Protein AF-A0A392Q6I0-F1 (afdb_monomer)

Foldseek 3Di:
DPPAFWPDKDFPAWPDCDDPPDQAFTKTWMWTWTDDPDPPDDTDIWIWIWHWHQDPQRKIWIKTAGPQPPDPDPDDPPDCPPFHIWTWIWHDDPPRDIDIDTGGD

Structure (mmCIF, N/CA/C/O backbone):
data_AF-A0A392Q6I0-F1
#
_entry.id   AF-A0A392Q6I0-F1
#
loop_
_atom_site.group_PDB
_atom_site.id
_atom_site.type_symbol
_atom_site.label_atom_id
_atom_site.label_alt_id
_atom_site.label_comp_id
_atom_site.label_asym_id
_atom_site.label_entity_id
_atom_site.label_seq_id
_atom_site.pdbx_PDB_ins_code
_atom_site.Cartn_x
_atom_site.Cartn_y
_atom_site.Cartn_z
_atom_site.occupancy
_atom_site.B_iso_or_equiv
_atom_site.auth_seq_id
_atom_site.auth_comp_id
_atom_site.auth_asym_id
_atom_site.auth_atom_id
_atom_site.pdbx_PDB_model_num
ATOM 1 N N . MET A 1 1 ? -1.600 15.979 2.299 1.00 39.03 1 MET A N 1
ATOM 2 C CA . MET A 1 1 ? -1.188 15.522 0.954 1.00 39.03 1 MET A CA 1
ATOM 3 C C . MET A 1 1 ? 0.211 14.932 1.085 1.00 39.03 1 MET A C 1
ATOM 5 O O . MET A 1 1 ? 1.119 15.682 1.413 1.00 39.03 1 MET A O 1
ATOM 9 N N . PHE A 1 2 ? 0.388 13.618 0.904 1.00 44.38 2 PHE A N 1
ATOM 10 C CA . PHE A 1 2 ? 1.708 12.954 0.833 1.00 44.38 2 PHE A CA 1
ATOM 11 C C . PHE A 1 2 ? 2.376 13.277 -0.523 1.00 44.38 2 PHE A C 1
ATOM 13 O O . PHE A 1 2 ? 2.620 12.408 -1.354 1.00 44.38 2 PHE A O 1
ATOM 20 N N . CYS A 1 3 ? 2.511 14.575 -0.804 1.00 43.25 3 CYS A N 1
ATOM 21 C CA . CYS A 1 3 ? 2.747 15.140 -2.128 1.00 43.25 3 CYS A CA 1
ATOM 22 C C . CYS A 1 3 ? 4.113 14.732 -2.696 1.00 43.25 3 CYS A C 1
ATOM 24 O O . CYS A 1 3 ? 5.137 14.935 -2.049 1.00 43.25 3 CYS A O 1
ATOM 26 N N . GLY A 1 4 ? 4.110 14.223 -3.930 1.00 59.84 4 GLY A N 1
ATOM 27 C CA . GLY A 1 4 ? 5.262 14.258 -4.834 1.00 59.84 4 GLY A CA 1
ATOM 28 C C . GLY A 1 4 ? 6.091 12.983 -4.958 1.00 59.84 4 GLY A C 1
ATOM 29 O O . GLY A 1 4 ? 6.886 12.900 -5.883 1.00 59.84 4 GLY A O 1
ATOM 30 N N . ILE A 1 5 ? 5.916 11.980 -4.092 1.00 70.31 5 ILE A N 1
ATOM 31 C CA . ILE A 1 5 ? 6.751 10.768 -4.170 1.00 70.31 5 ILE A CA 1
ATOM 32 C C . ILE A 1 5 ? 6.273 9.854 -5.302 1.00 70.31 5 ILE A C 1
ATOM 34 O O . ILE A 1 5 ? 7.101 9.299 -6.001 1.00 70.31 5 ILE A O 1
ATOM 38 N N . VAL A 1 6 ? 4.967 9.704 -5.532 1.00 77.25 6 VAL A N 1
ATOM 39 C CA . VAL A 1 6 ? 4.431 8.821 -6.586 1.00 77.25 6 VAL A CA 1
ATOM 40 C C . VAL A 1 6 ? 4.011 9.647 -7.800 1.00 77.25 6 VAL A C 1
ATOM 42 O O . VAL A 1 6 ? 3.098 10.462 -7.695 1.00 77.25 6 VAL A O 1
ATOM 45 N N . SER A 1 7 ? 4.647 9.423 -8.954 1.00 81.31 7 SER A N 1
ATOM 46 C CA . SER A 1 7 ? 4.282 10.067 -10.227 1.00 81.31 7 SER A CA 1
ATOM 47 C C . SER A 1 7 ? 3.184 9.313 -10.969 1.00 81.31 7 SER A C 1
ATOM 49 O O . SER A 1 7 ? 2.309 9.929 -11.572 1.00 81.31 7 SER A O 1
ATOM 51 N N . ARG A 1 8 ? 3.266 7.979 -10.982 1.00 84.94 8 ARG A N 1
ATOM 52 C CA . ARG A 1 8 ? 2.310 7.080 -11.639 1.00 84.94 8 ARG A CA 1
ATOM 53 C C . ARG A 1 8 ? 2.127 5.844 -10.775 1.00 84.94 8 ARG A C 1
ATOM 55 O O . ARG A 1 8 ? 3.074 5.408 -10.130 1.00 84.94 8 ARG A O 1
ATOM 62 N N . ALA A 1 9 ? 0.927 5.282 -10.773 1.00 89.62 9 ALA A N 1
ATOM 63 C CA . ALA A 1 9 ? 0.657 3.982 -10.178 1.00 89.62 9 ALA A CA 1
ATOM 64 C C . ALA A 1 9 ? -0.479 3.293 -10.933 1.00 89.62 9 ALA A C 1
ATOM 66 O O . ALA A 1 9 ? -1.420 3.957 -11.369 1.00 89.62 9 ALA A O 1
ATOM 67 N N . ALA A 1 10 ? -0.392 1.975 -11.071 1.00 92.19 10 ALA A N 1
ATOM 68 C CA . ALA A 1 10 ? -1.395 1.162 -11.737 1.00 92.19 10 ALA A CA 1
ATOM 69 C C . ALA A 1 10 ? -1.611 -0.157 -10.992 1.00 92.19 10 ALA A C 1
ATOM 71 O O . ALA A 1 10 ? -0.670 -0.767 -10.484 1.00 92.19 10 ALA A O 1
ATOM 72 N N . THR A 1 11 ? -2.861 -0.615 -10.965 1.00 94.88 11 THR A N 1
ATOM 73 C CA . THR A 1 11 ? -3.197 -1.983 -10.565 1.00 94.88 11 THR A CA 1
ATOM 74 C C . THR A 1 11 ? -3.059 -2.877 -11.788 1.00 94.88 11 THR A C 1
ATOM 76 O O . THR A 1 11 ? -3.790 -2.718 -12.761 1.00 94.88 11 THR A O 1
ATOM 79 N N . LEU A 1 12 ? -2.110 -3.808 -11.741 1.00 93.75 12 LEU A N 1
ATOM 80 C CA . LEU A 1 12 ? -1.824 -4.738 -12.833 1.00 93.75 12 LEU A CA 1
ATOM 81 C C . LEU A 1 12 ? -2.698 -5.987 -12.750 1.00 93.75 12 LEU A C 1
ATOM 83 O O . LEU A 1 12 ? -3.111 -6.526 -13.772 1.00 93.75 12 LEU A O 1
ATOM 87 N N . ASN A 1 13 ? -2.962 -6.463 -11.532 1.00 95.56 13 ASN A N 1
ATOM 88 C CA . ASN A 1 13 ? -3.824 -7.614 -11.301 1.00 95.56 13 ASN A CA 1
ATOM 89 C C . ASN A 1 13 ? -4.447 -7.573 -9.899 1.00 95.56 13 ASN A C 1
ATOM 91 O O . ASN A 1 13 ? -3.827 -7.092 -8.949 1.00 95.56 13 ASN A O 1
ATOM 95 N N . VAL A 1 14 ? -5.645 -8.134 -9.753 1.00 96.50 14 VAL A N 1
ATOM 96 C CA . VAL A 1 14 ? -6.327 -8.307 -8.466 1.00 96.50 14 VAL A CA 1
ATOM 97 C C . VAL A 1 14 ? -6.325 -9.793 -8.129 1.00 96.50 14 VAL A C 1
ATOM 99 O O . VAL A 1 14 ? -7.009 -10.581 -8.772 1.00 96.50 14 VAL A O 1
ATOM 102 N N . LEU A 1 15 ? -5.535 -10.179 -7.126 1.00 96.38 15 LEU A N 1
ATOM 103 C CA . LEU A 1 15 ? -5.414 -11.571 -6.680 1.00 96.38 15 LEU A CA 1
ATOM 104 C C . LEU A 1 15 ? -6.512 -11.938 -5.674 1.00 96.38 15 LEU A C 1
ATOM 106 O O . LEU A 1 15 ? -6.971 -13.074 -5.633 1.00 96.38 15 LEU A O 1
ATOM 110 N N . SER A 1 16 ? -6.927 -10.967 -4.860 1.00 97.06 16 SER A N 1
ATOM 111 C CA . SER A 1 16 ? -8.044 -11.071 -3.923 1.00 97.06 16 SER A CA 1
ATOM 112 C C . SER A 1 16 ? -8.699 -9.703 -3.782 1.00 97.06 16 SER A C 1
ATOM 114 O O . SER A 1 16 ? -8.013 -8.698 -3.588 1.00 97.06 16 SER A O 1
ATOM 116 N N . THR A 1 17 ? -10.028 -9.654 -3.837 1.00 95.88 17 THR A N 1
ATOM 117 C CA . THR A 1 17 ? -10.795 -8.433 -3.550 1.00 95.88 17 THR A CA 1
ATOM 118 C C . THR A 1 17 ? -10.958 -8.174 -2.051 1.00 95.88 17 THR A C 1
ATOM 120 O O . THR A 1 17 ? -11.385 -7.088 -1.682 1.00 95.88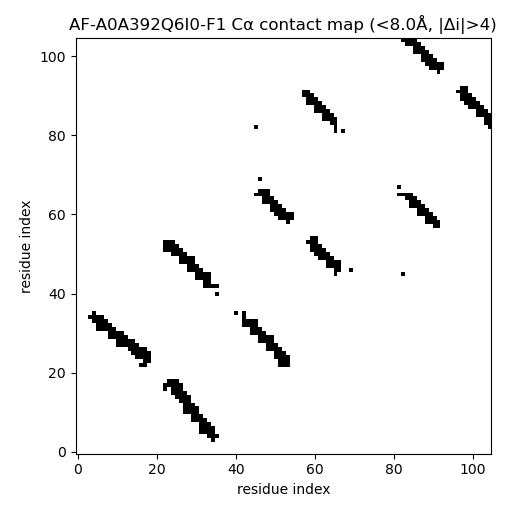 17 THR A O 1
ATOM 123 N N . GLY A 1 18 ? -10.609 -9.140 -1.193 1.00 95.44 18 GLY A N 1
ATOM 124 C CA . GLY A 1 18 ? -10.902 -9.102 0.240 1.00 95.44 18 GLY A CA 1
ATOM 125 C C . GLY A 1 18 ? -12.326 -9.558 0.573 1.00 95.44 18 GLY A C 1
ATOM 126 O O . GLY A 1 18 ? -13.005 -10.183 -0.247 1.00 95.44 18 GLY A O 1
ATOM 127 N N . VAL A 1 19 ? -12.767 -9.273 1.800 1.00 94.44 19 VAL A N 1
ATOM 128 C CA . VAL A 1 19 ? -14.124 -9.568 2.286 1.00 94.44 19 VAL A CA 1
ATOM 129 C C . VAL A 1 19 ? -15.154 -8.688 1.572 1.00 94.44 19 VAL A C 1
ATOM 131 O O . VAL A 1 19 ? -14.938 -7.498 1.365 1.00 94.44 19 VAL A O 1
ATOM 134 N N . ALA A 1 20 ? -16.311 -9.259 1.222 1.00 91.06 20 ALA A N 1
ATOM 135 C CA . ALA A 1 20 ? -17.377 -8.533 0.536 1.00 91.06 20 ALA A CA 1
ATOM 136 C C . ALA A 1 20 ? -17.740 -7.218 1.256 1.00 91.06 20 ALA A C 1
ATOM 138 O O . ALA A 1 20 ? -18.062 -7.209 2.444 1.00 91.06 20 ALA A O 1
ATOM 139 N N . GLY A 1 21 ? -17.70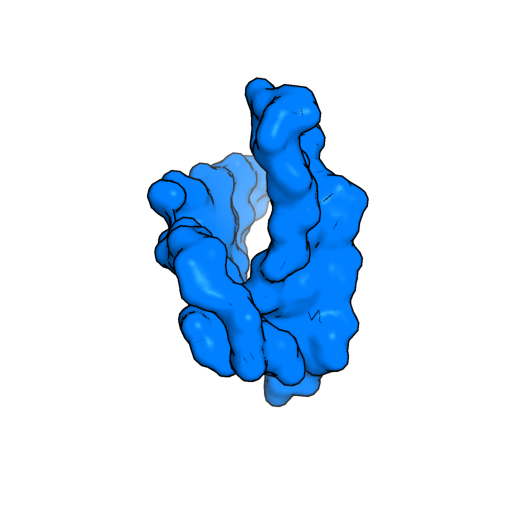4 -6.109 0.512 1.00 88.25 21 GLY A N 1
ATOM 140 C CA . GLY A 1 21 ? -18.050 -4.776 1.010 1.00 88.25 21 GLY A CA 1
ATOM 141 C C . GLY A 1 21 ? -16.897 -3.980 1.632 1.00 88.25 21 GLY A C 1
ATOM 142 O O . GLY A 1 21 ? -17.120 -2.833 2.010 1.00 88.25 21 GLY A O 1
ATOM 143 N N . ASN A 1 22 ? -15.679 -4.525 1.731 1.00 92.00 22 ASN A N 1
ATOM 144 C CA . ASN A 1 22 ? -14.491 -3.767 2.141 1.00 92.00 22 ASN A CA 1
ATOM 145 C C . ASN A 1 22 ? -13.189 -4.377 1.572 1.00 92.00 22 ASN A C 1
ATOM 147 O O . ASN A 1 22 ? -13.229 -5.276 0.743 1.00 92.00 22 ASN A O 1
ATOM 151 N N . TYR A 1 23 ? -12.031 -3.852 1.984 1.00 94.50 23 TYR A N 1
ATOM 152 C CA . TYR A 1 23 ? -10.711 -4.284 1.502 1.00 94.50 23 TYR A CA 1
ATOM 153 C C . TYR A 1 23 ? -9.965 -5.211 2.476 1.00 94.50 23 TYR A C 1
ATOM 155 O O . TYR A 1 23 ? -8.761 -5.415 2.322 1.00 94.50 23 TYR A O 1
ATOM 163 N N . ASP A 1 24 ? -10.619 -5.753 3.508 1.00 96.81 24 ASP A N 1
ATOM 164 C CA . ASP A 1 24 ? -9.944 -6.624 4.472 1.00 96.81 24 ASP A CA 1
ATOM 165 C C . ASP A 1 24 ? -9.538 -7.936 3.793 1.00 96.81 24 ASP A C 1
ATOM 167 O O . ASP A 1 24 ? -10.381 -8.690 3.312 1.00 96.81 24 ASP A O 1
ATOM 171 N N . GLY A 1 25 ? -8.233 -8.197 3.722 1.00 97.50 25 GLY A N 1
ATOM 172 C CA . GLY A 1 25 ? -7.678 -9.326 2.983 1.00 97.50 25 GLY A CA 1
ATOM 173 C C . GLY A 1 25 ? -7.534 -9.088 1.474 1.00 97.50 25 GLY A C 1
ATOM 174 O O . GLY A 1 25 ? -7.287 -10.046 0.735 1.00 97.50 25 GLY A O 1
ATOM 175 N N . ALA A 1 26 ? -7.707 -7.852 0.990 1.00 98.00 26 ALA A N 1
ATOM 176 C CA . ALA A 1 26 ? -7.485 -7.529 -0.417 1.00 98.00 26 ALA A CA 1
ATOM 177 C C . ALA A 1 26 ? -5.995 -7.641 -0.771 1.00 98.00 26 ALA A C 1
ATOM 179 O O . ALA A 1 26 ? -5.129 -7.224 0.001 1.00 98.00 26 ALA A O 1
ATOM 180 N N . LEU A 1 27 ? -5.705 -8.203 -1.945 1.00 97.69 27 LEU A N 1
ATOM 181 C CA . LEU A 1 27 ? -4.354 -8.481 -2.428 1.00 97.69 27 LEU A CA 1
ATOM 182 C C . LEU A 1 27 ? -4.250 -8.125 -3.914 1.00 97.69 27 LEU A C 1
ATOM 184 O O . LEU A 1 27 ? -4.979 -8.676 -4.743 1.00 97.69 27 LEU A O 1
ATOM 188 N N . GLN A 1 28 ? -3.344 -7.214 -4.260 1.00 97.19 28 GLN A N 1
ATOM 189 C CA . GLN A 1 28 ? -3.211 -6.667 -5.612 1.00 97.19 28 GLN A CA 1
ATOM 190 C C . GLN A 1 28 ? -1.751 -6.628 -6.056 1.00 97.19 28 GLN A C 1
ATOM 192 O O . GLN A 1 28 ? -0.864 -6.334 -5.261 1.00 97.19 28 GLN A O 1
ATOM 197 N N . VAL A 1 29 ? -1.506 -6.889 -7.338 1.00 95.12 29 VAL A N 1
ATOM 198 C CA . VAL A 1 29 ? -0.216 -6.630 -7.984 1.00 95.12 29 VAL A CA 1
ATOM 199 C C . VAL A 1 29 ? -0.258 -5.220 -8.554 1.00 95.12 29 VAL A C 1
ATOM 201 O O . VAL A 1 29 ? -1.168 -4.884 -9.314 1.00 95.12 29 VAL A O 1
ATOM 204 N N . MET A 1 30 ? 0.724 -4.406 -8.192 1.00 93.75 30 MET A N 1
ATOM 205 C CA . MET A 1 30 ? 0.787 -2.987 -8.523 1.00 93.75 30 MET A CA 1
ATOM 206 C C . MET A 1 30 ? 2.103 -2.663 -9.235 1.00 93.75 30 MET A C 1
ATOM 208 O O . MET A 1 30 ? 3.131 -3.280 -8.942 1.00 93.75 30 MET A O 1
ATOM 212 N N . SER A 1 31 ? 2.080 -1.657 -10.111 1.00 89.25 31 SER A N 1
ATOM 213 C CA . SER A 1 31 ? 3.275 -0.887 -10.458 1.00 89.25 31 SER A CA 1
ATOM 214 C C . SER A 1 31 ? 3.157 0.540 -9.941 1.00 89.25 31 SER A C 1
ATOM 216 O O . SER A 1 31 ? 2.057 1.092 -9.848 1.00 89.25 31 SER A O 1
ATOM 218 N N . ALA A 1 32 ? 4.284 1.142 -9.574 1.00 87.50 32 ALA A N 1
ATOM 219 C CA . ALA A 1 32 ? 4.350 2.568 -9.306 1.00 87.50 32 ALA A CA 1
ATOM 220 C C . ALA A 1 32 ? 5.715 3.153 -9.660 1.00 87.50 32 ALA A C 1
ATOM 222 O O . ALA A 1 32 ? 6.760 2.536 -9.455 1.00 87.50 32 ALA A O 1
ATOM 223 N N . GLU A 1 33 ? 5.685 4.381 -10.152 1.00 84.50 33 GLU A N 1
ATOM 224 C CA . GLU A 1 33 ? 6.855 5.199 -10.415 1.00 84.50 33 GLU A CA 1
ATOM 225 C C . GLU A 1 33 ? 7.019 6.226 -9.318 1.00 84.50 33 GLU A C 1
ATOM 227 O O . GLU A 1 33 ? 6.115 7.030 -9.062 1.00 84.50 33 GLU A O 1
ATOM 232 N N . PHE A 1 34 ? 8.198 6.217 -8.706 1.00 78.25 34 PHE A N 1
ATOM 233 C CA . PHE A 1 34 ? 8.511 7.115 -7.614 1.00 78.25 34 PHE A CA 1
ATOM 234 C C . PHE A 1 34 ? 9.470 8.209 -8.083 1.00 78.25 34 PHE A C 1
ATOM 236 O O . PHE A 1 34 ? 10.534 7.915 -8.631 1.00 78.25 34 PHE A O 1
ATOM 243 N N . GLN A 1 35 ? 9.102 9.472 -7.880 1.00 72.50 35 GLN A N 1
ATOM 244 C CA . GLN A 1 35 ? 10.008 10.593 -8.089 1.00 72.50 35 GLN A CA 1
ATOM 245 C C . GLN A 1 35 ? 10.957 10.683 -6.899 1.00 72.50 35 GLN A C 1
ATOM 247 O O . GLN A 1 35 ? 10.538 10.745 -5.742 1.00 72.50 35 GLN A O 1
ATOM 252 N N . VAL A 1 36 ? 12.252 10.715 -7.191 1.00 68.31 36 VAL A N 1
ATOM 253 C CA . VAL A 1 36 ? 13.270 11.105 -6.218 1.00 68.31 36 VAL A CA 1
ATOM 254 C C . VAL A 1 36 ? 13.541 12.589 -6.431 1.00 68.31 36 VAL A C 1
ATOM 256 O O . VAL A 1 36 ? 13.563 13.053 -7.570 1.00 68.31 36 VAL A O 1
ATOM 259 N N . ALA A 1 37 ? 13.770 13.342 -5.355 1.00 65.62 37 ALA A N 1
ATOM 260 C CA . ALA A 1 37 ? 14.147 14.756 -5.410 1.00 65.62 37 ALA A CA 1
ATOM 261 C C . ALA A 1 37 ? 15.594 14.950 -5.923 1.00 65.62 37 ALA A C 1
ATOM 263 O O . ALA A 1 37 ? 16.419 15.591 -5.280 1.00 65.62 37 ALA A O 1
ATOM 264 N N . SER A 1 38 ? 15.928 14.344 -7.063 1.00 64.44 38 SER A N 1
ATOM 265 C CA . SER A 1 38 ? 17.207 14.477 -7.749 1.00 64.44 38 SER A CA 1
ATOM 266 C C . SER A 1 38 ? 16.970 14.483 -9.262 1.00 64.44 38 SER A C 1
ATOM 268 O O . SER A 1 38 ? 16.509 13.476 -9.802 1.00 64.44 38 SER A O 1
ATOM 270 N N . PRO A 1 39 ? 17.308 15.577 -9.970 1.00 63.44 39 PRO A N 1
ATOM 271 C CA . PRO A 1 39 ? 17.108 15.691 -11.417 1.00 63.44 39 PRO A CA 1
ATOM 272 C C . PRO A 1 39 ? 17.978 14.723 -12.235 1.00 63.44 39 PRO A C 1
ATOM 274 O O . PRO A 1 39 ? 17.748 14.557 -13.429 1.00 63.44 39 PRO A O 1
ATOM 277 N N . SER A 1 40 ? 18.964 14.075 -11.608 1.00 67.00 40 SER A N 1
ATOM 278 C CA . SER A 1 40 ? 19.901 13.159 -12.269 1.00 67.00 40 SER A CA 1
ATOM 279 C C . SER A 1 40 ? 19.536 11.680 -12.108 1.00 67.00 40 SER A C 1
ATOM 281 O O . SER A 1 40 ? 20.247 10.827 -12.636 1.00 67.00 40 SER A O 1
ATOM 283 N N . ILE A 1 41 ? 18.476 11.355 -11.357 1.00 63.03 41 ILE A N 1
ATOM 284 C CA . ILE A 1 41 ? 18.038 9.971 -11.144 1.00 63.03 41 ILE A CA 1
ATOM 285 C C . ILE A 1 41 ? 16.806 9.717 -12.022 1.00 63.03 41 ILE A C 1
ATOM 287 O O . ILE A 1 41 ? 15.777 10.361 -11.810 1.00 63.03 41 ILE A O 1
ATOM 291 N N . PRO A 1 42 ? 16.874 8.796 -12.999 1.00 63.25 42 PRO A N 1
ATOM 292 C CA . PRO A 1 42 ? 15.704 8.439 -13.790 1.00 63.25 42 PRO A CA 1
ATOM 293 C C . PRO A 1 42 ? 14.613 7.843 -12.893 1.00 63.25 42 PRO A C 1
ATOM 295 O O . PRO A 1 42 ? 14.897 7.071 -11.976 1.00 63.25 42 PRO A O 1
ATOM 298 N N . THR A 1 43 ? 13.356 8.196 -13.165 1.00 66.44 43 THR A N 1
ATOM 299 C CA . THR A 1 43 ? 12.194 7.603 -12.494 1.00 66.44 43 THR A CA 1
ATOM 300 C C . THR A 1 43 ? 12.134 6.119 -12.852 1.00 66.44 43 THR A C 1
ATOM 302 O O . THR A 1 43 ? 12.068 5.773 -14.031 1.00 66.44 43 THR A O 1
ATOM 305 N N . LEU A 1 44 ? 12.199 5.242 -11.849 1.00 73.00 44 LEU A N 1
ATOM 306 C CA . LEU A 1 4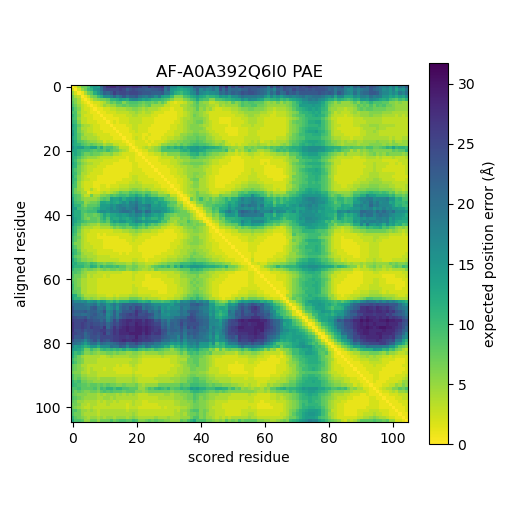4 ? 12.119 3.797 -12.046 1.00 73.00 44 LEU A CA 1
ATOM 307 C C . LEU A 1 44 ? 10.704 3.309 -11.730 1.00 73.00 44 LEU A C 1
ATOM 309 O O . LEU A 1 44 ? 10.100 3.728 -10.740 1.00 73.00 44 LEU A O 1
ATOM 313 N N . GLU A 1 45 ? 10.189 2.411 -12.567 1.00 80.31 45 GLU A N 1
ATOM 314 C CA . GLU A 1 45 ? 8.953 1.688 -12.284 1.00 80.31 45 GLU A CA 1
ATOM 315 C C . GLU A 1 45 ? 9.248 0.511 -11.347 1.00 80.31 45 GLU A C 1
ATOM 317 O O . GLU A 1 45 ? 10.099 -0.337 -11.622 1.00 80.31 45 GLU A O 1
ATOM 322 N N . HIS A 1 46 ? 8.542 0.465 -10.221 1.00 81.38 46 HIS A N 1
ATOM 323 C CA . HIS A 1 46 ? 8.654 -0.588 -9.223 1.00 81.38 46 HIS A CA 1
ATOM 324 C C . HIS A 1 46 ? 7.395 -1.444 -9.204 1.00 81.38 46 HIS A C 1
ATOM 326 O O . HIS A 1 46 ? 6.283 -0.920 -9.206 1.00 81.38 46 HIS A O 1
ATOM 332 N N . TYR A 1 47 ? 7.588 -2.756 -9.091 1.00 88.00 47 TYR A N 1
ATOM 333 C CA . TYR A 1 47 ? 6.521 -3.744 -8.996 1.00 88.00 47 TYR A CA 1
ATOM 334 C C . TYR A 1 47 ? 6.449 -4.293 -7.574 1.00 88.00 47 TYR A C 1
ATOM 336 O O . TYR A 1 47 ? 7.470 -4.657 -6.982 1.00 88.00 47 TYR A O 1
ATOM 344 N N . PHE A 1 48 ? 5.247 -4.359 -7.016 1.00 90.62 48 PHE A N 1
ATOM 345 C CA . PHE A 1 48 ? 5.029 -4.848 -5.659 1.00 90.62 48 PHE A CA 1
ATOM 346 C C . PHE A 1 48 ? 3.644 -5.468 -5.512 1.00 90.62 48 PHE A C 1
ATOM 348 O O . PHE A 1 48 ? 2.737 -5.239 -6.314 1.00 90.62 48 PHE A O 1
ATOM 355 N N . VAL A 1 49 ? 3.490 -6.264 -4.462 1.00 95.00 49 VAL A N 1
ATOM 356 C CA . VAL A 1 49 ? 2.191 -6.752 -4.012 1.00 95.00 49 VAL A CA 1
ATOM 357 C C . VAL A 1 49 ? 1.711 -5.857 -2.883 1.00 95.00 49 VAL A C 1
ATOM 359 O O . VAL A 1 49 ? 2.427 -5.668 -1.901 1.00 95.00 49 VAL A 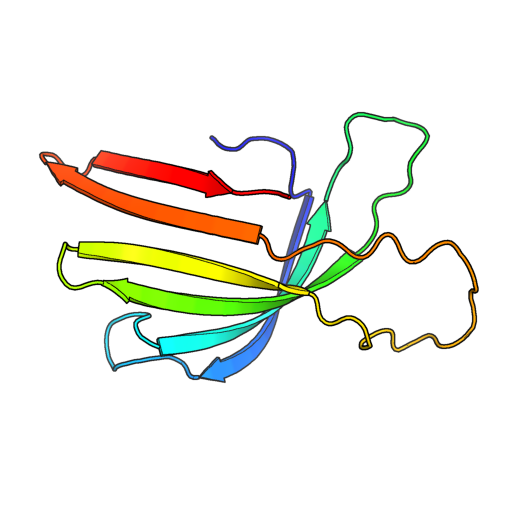O 1
ATOM 362 N N . ARG A 1 50 ? 0.497 -5.328 -3.022 1.00 96.69 50 ARG A N 1
ATOM 363 C CA . ARG A 1 50 ? -0.205 -4.570 -1.990 1.00 96.69 50 ARG A CA 1
ATOM 364 C C . ARG A 1 50 ? -1.195 -5.470 -1.272 1.00 96.69 50 ARG A C 1
ATOM 366 O O . ARG A 1 50 ? -2.072 -6.050 -1.913 1.00 96.69 50 ARG A O 1
ATOM 373 N N . TYR A 1 51 ? -1.076 -5.545 0.047 1.00 97.88 51 TYR A N 1
ATOM 374 C CA . TYR A 1 51 ? -2.017 -6.232 0.921 1.00 97.88 51 TYR A CA 1
ATOM 375 C C . TYR A 1 51 ? -2.705 -5.249 1.866 1.00 97.88 51 TYR A C 1
ATOM 377 O O . TYR A 1 51 ? -2.041 -4.421 2.491 1.00 97.88 51 TYR A O 1
ATOM 385 N N . CYS A 1 52 ? -4.024 -5.376 1.995 1.00 97.62 52 CYS A N 1
ATOM 386 C CA . CYS A 1 52 ? -4.834 -4.580 2.907 1.00 97.62 52 CYS A CA 1
ATOM 387 C C . CYS A 1 52 ? -5.384 -5.455 4.036 1.00 97.62 52 CYS A C 1
ATOM 389 O O . CYS A 1 52 ? -5.922 -6.537 3.798 1.00 97.62 52 CYS A O 1
ATOM 391 N N . LYS A 1 53 ? -5.294 -4.969 5.275 1.00 97.50 53 LYS A N 1
ATOM 392 C CA . LYS A 1 53 ? -5.851 -5.644 6.452 1.00 97.50 53 LYS A CA 1
ATOM 393 C C . LYS A 1 53 ? -6.528 -4.646 7.377 1.00 97.50 53 LYS A C 1
ATOM 395 O O . LYS A 1 53 ? -5.941 -3.612 7.688 1.00 97.50 53 LYS A O 1
ATOM 400 N N . LEU A 1 54 ? -7.715 -4.991 7.867 1.00 96.12 54 LEU A N 1
ATOM 401 C CA . LEU A 1 54 ? -8.352 -4.284 8.974 1.00 96.12 54 LEU A CA 1
ATOM 402 C C . LEU A 1 54 ? -7.973 -4.957 10.296 1.00 96.12 54 LEU A C 1
ATOM 404 O O . LEU A 1 54 ? -8.218 -6.149 10.495 1.00 96.12 54 LEU A O 1
ATOM 408 N N . LEU A 1 55 ? -7.360 -4.201 11.203 1.00 95.00 55 LEU A N 1
ATOM 409 C CA . LEU A 1 55 ? -7.043 -4.660 12.553 1.00 95.00 55 LEU A CA 1
ATOM 410 C C . LEU A 1 55 ? -8.229 -4.429 13.513 1.00 95.00 55 LEU A C 1
ATOM 412 O O . LEU A 1 55 ? -9.059 -3.550 13.263 1.00 95.00 55 LEU A O 1
ATOM 416 N N . PRO A 1 56 ? -8.306 -5.159 14.649 1.00 90.12 56 PRO A N 1
ATOM 417 C CA . PRO A 1 56 ? -9.427 -5.066 15.596 1.00 90.12 56 PRO A CA 1
ATOM 418 C C . PRO A 1 56 ? -9.722 -3.661 16.151 1.00 90.12 56 PRO A C 1
ATOM 420 O O . PRO A 1 56 ? -10.836 -3.388 16.583 1.00 90.12 56 PRO A O 1
ATOM 423 N N . ASN A 1 57 ? -8.746 -2.755 16.128 1.00 87.50 57 ASN A N 1
ATOM 424 C CA . ASN A 1 57 ? -8.851 -1.373 16.605 1.00 87.50 57 ASN A CA 1
ATOM 425 C C . ASN A 1 57 ? -9.190 -0.359 15.496 1.00 87.50 57 ASN A C 1
ATOM 427 O O . ASN A 1 57 ? -8.882 0.822 15.643 1.00 87.50 57 ASN A O 1
ATOM 431 N N . ARG A 1 58 ? -9.806 -0.809 14.393 1.00 88.88 58 ARG A N 1
ATOM 432 C CA . ARG A 1 58 ? -10.165 0.026 13.230 1.00 88.88 58 ARG A CA 1
ATOM 433 C C . ARG A 1 58 ? -8.971 0.719 12.568 1.00 88.88 58 ARG A C 1
ATOM 435 O O . ARG A 1 58 ? -9.102 1.788 11.977 1.00 88.88 58 ARG A O 1
ATOM 442 N N . ILE A 1 59 ? -7.798 0.099 12.659 1.00 96.00 59 ILE A N 1
ATOM 443 C CA . ILE A 1 59 ? -6.617 0.535 11.922 1.00 96.00 59 ILE A CA 1
ATOM 444 C C . ILE A 1 59 ? -6.515 -0.303 10.657 1.00 96.00 59 ILE A C 1
ATOM 446 O O . ILE A 1 59 ? -6.435 -1.531 10.715 1.00 96.00 59 ILE A O 1
ATOM 450 N N . TRP A 1 60 ? -6.493 0.370 9.516 1.00 97.19 60 TRP A N 1
ATOM 451 C CA . TRP A 1 60 ? -6.133 -0.240 8.249 1.00 97.19 60 TRP A CA 1
ATOM 452 C C . TRP A 1 60 ? -4.619 -0.288 8.112 1.00 97.19 60 TRP A C 1
ATOM 454 O O . TRP A 1 60 ? -3.932 0.713 8.306 1.00 97.19 60 TRP A O 1
ATOM 464 N N . VAL A 1 61 ? -4.111 -1.455 7.741 1.00 97.38 61 VAL A N 1
ATOM 465 C CA . VAL A 1 61 ? -2.729 -1.653 7.317 1.00 97.38 61 VAL A CA 1
ATOM 466 C C . VAL A 1 61 ? -2.739 -1.850 5.813 1.00 97.38 61 VAL A C 1
ATOM 468 O O . VAL A 1 61 ? -3.421 -2.746 5.315 1.00 97.38 61 VAL A O 1
ATOM 471 N N . VAL A 1 62 ? -1.967 -1.034 5.106 1.00 97.19 62 VAL A N 1
ATOM 472 C CA . VAL A 1 62 ? -1.638 -1.230 3.696 1.00 97.19 62 VAL A CA 1
ATOM 473 C C . VAL A 1 62 ? -0.153 -1.538 3.635 1.00 97.19 62 VAL A C 1
ATOM 475 O O . VAL A 1 62 ? 0.657 -0.683 3.980 1.00 97.19 62 VAL A O 1
ATOM 478 N N . ALA A 1 63 ? 0.203 -2.756 3.241 1.00 96.44 63 ALA A N 1
ATOM 479 C CA . ALA A 1 63 ? 1.587 -3.201 3.142 1.00 96.44 63 ALA A CA 1
ATOM 480 C C . ALA A 1 63 ? 1.950 -3.472 1.681 1.00 96.44 63 ALA A C 1
ATOM 482 O O . ALA A 1 63 ? 1.285 -4.259 1.009 1.00 96.44 63 ALA A O 1
ATOM 483 N N . ASP A 1 64 ? 3.024 -2.843 1.223 1.00 94.00 64 ASP A N 1
ATOM 484 C CA . ASP A 1 64 ? 3.596 -2.982 -0.107 1.00 94.00 64 ASP A CA 1
ATOM 485 C C . ASP A 1 64 ? 4.884 -3.801 -0.004 1.00 94.00 64 ASP A C 1
ATOM 487 O O . ASP A 1 64 ? 5.859 -3.382 0.624 1.00 94.00 64 ASP A O 1
ATOM 491 N N . VAL A 1 65 ? 4.893 -4.984 -0.617 1.00 92.12 65 VAL A N 1
ATOM 492 C CA . VAL A 1 65 ? 6.044 -5.892 -0.617 1.00 92.12 65 VAL A CA 1
ATOM 493 C C . VAL A 1 65 ? 6.635 -5.955 -2.026 1.00 92.12 65 VAL A C 1
ATOM 495 O O . VAL A 1 65 ? 5.925 -6.346 -2.957 1.00 92.12 65 VAL A O 1
ATOM 498 N N . PRO A 1 66 ? 7.913 -5.583 -2.214 1.00 88.62 66 PRO A N 1
ATOM 499 C CA . PRO A 1 66 ? 8.567 -5.574 -3.521 1.00 88.62 66 PRO A CA 1
ATOM 500 C C . PRO A 1 66 ? 8.563 -6.966 -4.158 1.00 88.62 66 PRO A C 1
ATOM 502 O O . PRO A 1 66 ? 8.808 -7.980 -3.501 1.00 88.62 66 PRO A O 1
ATOM 505 N N . LEU A 1 67 ? 8.345 -7.015 -5.469 1.00 86.19 67 LEU A N 1
ATOM 506 C CA . LEU A 1 67 ? 8.543 -8.224 -6.254 1.00 86.19 67 LEU A CA 1
ATOM 507 C C . LEU A 1 67 ? 9.979 -8.233 -6.788 1.00 86.19 67 LEU A C 1
ATOM 509 O O . LEU A 1 67 ? 10.239 -7.796 -7.905 1.00 86.19 67 LEU A O 1
ATOM 513 N N . ASP A 1 68 ? 10.909 -8.761 -5.987 1.00 66.62 68 ASP A N 1
ATOM 514 C CA . ASP A 1 68 ? 12.359 -8.813 -6.271 1.00 66.62 68 ASP A CA 1
ATOM 515 C C . ASP A 1 68 ? 12.734 -9.452 -7.632 1.00 66.62 68 ASP A C 1
ATOM 517 O O . ASP A 1 68 ? 13.857 -9.265 -8.111 1.00 66.62 68 ASP A O 1
ATOM 521 N N . ASN A 1 69 ? 11.809 -10.196 -8.256 1.00 55.34 69 ASN A N 1
ATOM 522 C CA . ASN A 1 69 ? 12.055 -11.027 -9.438 1.00 55.34 69 ASN A CA 1
ATOM 523 C C . ASN A 1 69 ? 11.144 -10.715 -10.644 1.00 55.34 69 ASN A C 1
ATOM 525 O O . ASN A 1 69 ? 11.285 -11.366 -11.677 1.00 55.34 69 ASN A O 1
ATOM 529 N N . PHE A 1 70 ? 10.222 -9.750 -10.555 1.00 51.91 70 PHE A N 1
ATOM 530 C CA . PHE A 1 70 ? 9.380 -9.360 -11.695 1.00 51.91 70 PHE A CA 1
ATOM 531 C C . PHE A 1 70 ? 10.038 -8.211 -12.462 1.00 51.91 70 PHE A C 1
ATOM 533 O O . PHE A 1 70 ? 9.670 -7.051 -12.326 1.00 51.91 70 PHE A O 1
ATOM 540 N N . SER A 1 71 ? 11.038 -8.539 -13.279 1.00 51.56 71 SER A N 1
ATOM 541 C CA . SER A 1 71 ? 11.410 -7.694 -14.413 1.00 51.56 71 SER A CA 1
ATOM 542 C C . SER A 1 71 ? 11.197 -8.513 -15.685 1.00 51.56 71 SER A C 1
ATOM 544 O O . SER A 1 71 ? 11.862 -9.538 -15.846 1.00 51.56 71 SER A O 1
ATOM 546 N N . PRO A 1 72 ? 10.289 -8.112 -16.594 1.00 49.31 72 PRO A N 1
ATOM 547 C CA . PRO A 1 72 ? 10.131 -8.784 -17.883 1.00 49.31 72 PRO A CA 1
ATOM 548 C C . PRO A 1 72 ? 11.369 -8.627 -18.786 1.00 49.31 72 PRO A C 1
ATOM 550 O O . PRO A 1 72 ? 11.481 -9.314 -19.797 1.00 49.31 72 PRO A O 1
ATOM 553 N N . SER A 1 73 ? 12.321 -7.758 -18.425 1.00 48.38 73 SER A N 1
ATOM 554 C CA . SER A 1 73 ? 13.570 -7.531 -19.149 1.00 48.38 73 SER A CA 1
ATOM 555 C C . SER A 1 73 ? 14.771 -8.017 -18.333 1.00 48.38 73 SER A C 1
ATOM 557 O O . SER A 1 73 ? 15.510 -7.243 -17.718 1.00 48.38 73 SER A O 1
ATOM 559 N N . SER A 1 74 ? 14.989 -9.328 -18.331 1.00 46.16 74 SER A N 1
ATOM 560 C CA . SER A 1 74 ? 16.228 -9.946 -17.869 1.00 46.16 74 SER A CA 1
ATOM 561 C C . SER A 1 74 ? 17.378 -9.558 -18.804 1.00 46.16 74 SER A C 1
ATOM 563 O O . SER A 1 74 ? 17.619 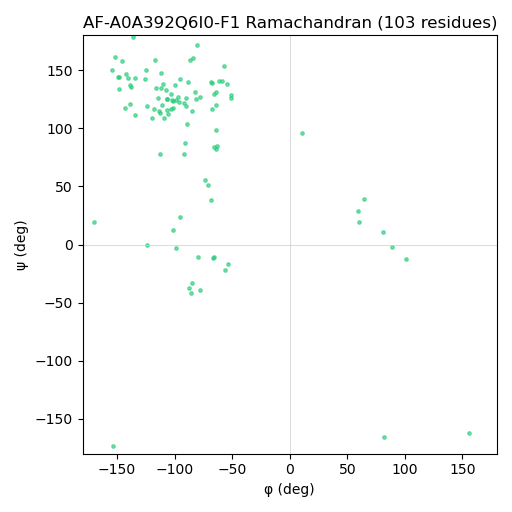-10.309 -19.736 1.00 46.16 74 SER A O 1
ATOM 565 N N . ASN A 1 75 ? 18.027 -8.391 -18.643 1.00 45.78 75 ASN A N 1
ATOM 566 C CA . ASN A 1 75 ? 19.311 -8.080 -19.316 1.00 45.78 75 ASN A CA 1
ATOM 567 C C . ASN A 1 75 ? 20.056 -6.806 -18.854 1.00 45.78 75 ASN A C 1
ATOM 569 O O . ASN A 1 75 ? 20.940 -6.337 -19.566 1.00 45.78 75 ASN A O 1
ATOM 573 N N . SER A 1 76 ? 19.794 -6.233 -17.675 1.00 43.25 76 SER A N 1
ATOM 574 C CA . SER A 1 76 ? 20.654 -5.142 -17.183 1.00 43.25 76 SER A CA 1
ATOM 575 C C . SER A 1 76 ? 21.038 -5.320 -15.723 1.00 43.25 76 SER A C 1
ATOM 577 O O . SER A 1 76 ? 20.227 -5.156 -14.815 1.00 43.25 76 SER A O 1
ATOM 579 N N . SER A 1 77 ? 22.320 -5.598 -15.506 1.00 42.53 77 SER A N 1
ATOM 580 C CA . SER A 1 77 ? 23.044 -5.574 -14.233 1.00 42.53 77 SER A CA 1
ATOM 581 C C . SER A 1 77 ? 23.207 -4.152 -13.668 1.00 42.53 77 SER A C 1
ATOM 583 O O . SER A 1 77 ? 24.256 -3.806 -13.128 1.00 42.53 77 SER A O 1
ATOM 585 N N . ILE A 1 78 ? 22.187 -3.306 -13.807 1.00 46.25 78 ILE A N 1
ATOM 586 C CA . ILE A 1 78 ? 22.157 -1.966 -13.228 1.00 46.25 78 ILE A CA 1
ATOM 587 C C . ILE A 1 78 ? 21.547 -2.129 -11.842 1.00 46.25 78 ILE A C 1
ATOM 589 O O . ILE A 1 78 ? 20.363 -2.417 -11.716 1.00 46.25 78 ILE A O 1
ATOM 593 N N . SER A 1 79 ? 22.422 -2.070 -10.834 1.00 44.31 79 SER A N 1
ATOM 594 C CA . SER A 1 79 ? 22.154 -1.942 -9.398 1.00 44.31 79 SER A CA 1
ATOM 595 C C . SER A 1 79 ? 20.683 -2.126 -9.004 1.00 44.31 79 SER A C 1
ATOM 597 O O . SER A 1 79 ? 19.890 -1.189 -9.066 1.00 44.31 79 SER A O 1
ATOM 599 N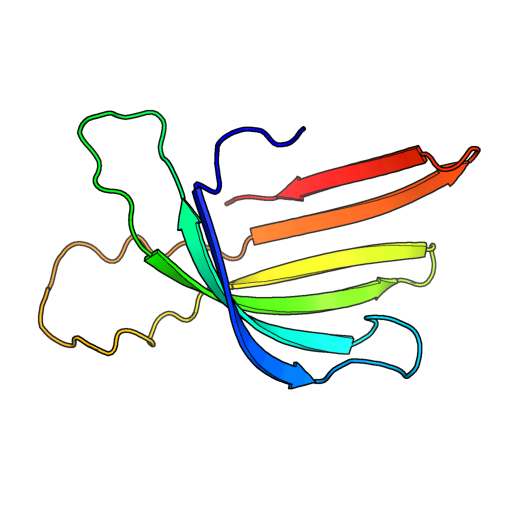 N . ARG A 1 80 ? 20.322 -3.347 -8.586 1.00 52.06 80 ARG A N 1
ATOM 600 C CA . ARG A 1 80 ? 19.041 -3.636 -7.929 1.00 52.06 80 ARG A CA 1
ATOM 601 C C . ARG A 1 80 ? 19.008 -2.879 -6.602 1.00 52.06 80 ARG A C 1
ATOM 603 O O . ARG A 1 80 ? 19.306 -3.452 -5.554 1.00 52.06 80 ARG A O 1
ATOM 610 N N . THR A 1 81 ? 18.654 -1.600 -6.632 1.00 53.31 81 THR A N 1
ATOM 611 C CA . THR A 1 81 ? 18.112 -0.897 -5.473 1.00 53.31 81 THR A CA 1
ATOM 612 C C . THR A 1 81 ? 16.800 -1.589 -5.129 1.00 53.31 81 THR A C 1
ATOM 614 O O . THR A 1 81 ? 15.725 -1.241 -5.610 1.00 53.31 81 THR A O 1
ATOM 617 N N . LYS A 1 82 ? 16.910 -2.671 -4.354 1.00 66.56 82 LYS A N 1
ATOM 618 C CA . LYS A 1 82 ? 15.764 -3.401 -3.830 1.00 66.56 82 LYS A CA 1
ATOM 619 C C . LYS A 1 82 ? 15.03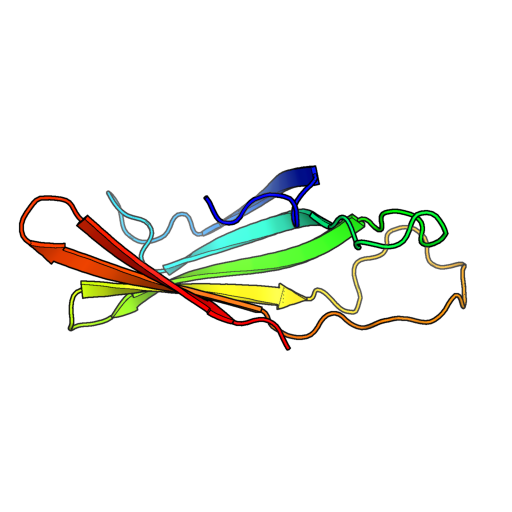0 -2.455 -2.895 1.00 66.56 82 LYS A C 1
ATOM 621 O O . LYS A 1 82 ? 15.458 -2.263 -1.755 1.00 66.56 82 LYS A O 1
ATOM 626 N N . ARG A 1 83 ? 13.960 -1.832 -3.394 1.00 72.94 83 ARG A N 1
ATOM 627 C CA . ARG A 1 83 ? 12.990 -1.149 -2.540 1.00 72.94 83 ARG A CA 1
ATOM 628 C C . ARG A 1 83 ? 12.589 -2.149 -1.464 1.00 72.94 83 ARG A C 1
ATOM 630 O O . ARG A 1 83 ? 12.313 -3.297 -1.788 1.00 72.94 83 ARG A O 1
ATOM 637 N N . ARG A 1 84 ? 12.649 -1.755 -0.199 1.00 84.12 84 ARG A N 1
ATOM 638 C CA . ARG A 1 84 ? 12.229 -2.613 0.911 1.00 84.12 84 ARG A CA 1
ATOM 639 C C . ARG A 1 84 ? 10.709 -2.563 1.037 1.00 84.12 84 ARG A C 1
ATOM 641 O O . ARG A 1 84 ? 10.050 -1.796 0.339 1.00 84.12 84 ARG A O 1
ATOM 648 N N . ALA A 1 85 ? 10.150 -3.413 1.892 1.00 89.88 85 ALA A N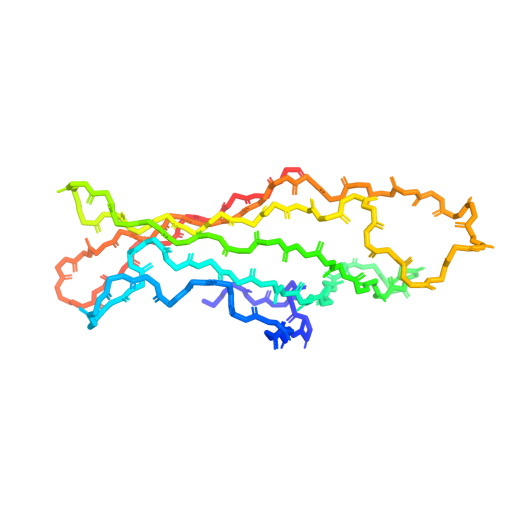 1
ATOM 649 C CA . ALA A 1 85 ? 8.728 -3.326 2.191 1.00 89.88 85 ALA A CA 1
ATOM 650 C C . ALA A 1 85 ? 8.384 -1.905 2.667 1.00 89.88 85 ALA A C 1
ATOM 652 O O . ALA A 1 85 ? 9.144 -1.304 3.424 1.00 89.88 85 ALA A O 1
ATOM 653 N N . SER A 1 86 ? 7.258 -1.379 2.205 1.00 91.44 86 SER A N 1
ATOM 654 C CA . SER A 1 86 ? 6.752 -0.050 2.552 1.00 91.44 86 SER A CA 1
ATOM 655 C C . SER A 1 86 ? 5.257 -0.129 2.836 1.00 91.44 86 SER A C 1
ATOM 657 O O . SER A 1 86 ? 4.657 -1.197 2.720 1.00 91.44 86 SER A O 1
ATOM 659 N N . GLY A 1 87 ? 4.625 0.982 3.196 1.00 93.62 87 GLY A N 1
ATOM 660 C CA . GLY A 1 87 ? 3.175 1.014 3.338 1.00 93.62 87 GLY A CA 1
ATOM 661 C C . GLY A 1 87 ? 2.676 2.100 4.270 1.00 93.62 87 GLY A C 1
ATOM 662 O O . GLY A 1 87 ? 3.397 3.041 4.601 1.00 93.62 87 GLY A O 1
ATOM 663 N N . CYS A 1 88 ? 1.433 1.965 4.723 1.00 95.19 88 CYS A N 1
ATOM 664 C CA . CYS A 1 88 ? 0.871 2.876 5.705 1.00 95.19 88 CYS A CA 1
ATOM 665 C C . CYS A 1 88 ? -0.105 2.227 6.682 1.00 95.19 88 CYS A C 1
ATOM 667 O O . CYS A 1 88 ? -0.717 1.189 6.427 1.00 95.19 88 CYS A O 1
ATOM 669 N N . LEU A 1 89 ? -0.247 2.908 7.813 1.00 96.44 89 LEU A N 1
ATOM 670 C CA . LEU A 1 89 ? -1.303 2.711 8.789 1.00 96.44 89 LEU A CA 1
ATOM 671 C C . LEU A 1 89 ? -2.311 3.844 8.615 1.00 96.44 89 LEU A C 1
ATOM 673 O O . LEU A 1 89 ? -1.918 5.011 8.601 1.00 96.44 89 LEU A O 1
ATOM 677 N N . ILE A 1 90 ? -3.591 3.511 8.497 1.00 96.38 90 ILE A N 1
ATOM 678 C CA . ILE A 1 90 ? -4.687 4.479 8.427 1.00 96.38 90 ILE A CA 1
ATOM 679 C C . ILE A 1 90 ? -5.596 4.208 9.618 1.00 96.38 90 ILE A C 1
ATOM 681 O O . ILE A 1 90 ? -6.283 3.189 9.676 1.00 96.38 90 ILE A O 1
ATOM 685 N N . GLN A 1 91 ? -5.571 5.115 10.583 1.00 95.94 91 GLN A N 1
ATOM 686 C CA . GLN A 1 91 ? -6.411 5.063 11.767 1.00 95.94 91 GLN A CA 1
ATOM 687 C C . GLN A 1 91 ? -7.579 6.033 11.603 1.00 95.94 91 GLN A C 1
ATOM 689 O O . GLN A 1 91 ? -7.368 7.233 11.411 1.00 95.94 91 GLN A O 1
ATOM 694 N N . GLU A 1 92 ? -8.797 5.512 11.724 1.00 92.12 92 GLU A N 1
ATOM 695 C CA . GLU A 1 92 ? -10.016 6.318 11.798 1.00 92.12 92 GLU A CA 1
ATOM 696 C C . GLU A 1 92 ? -9.997 7.182 13.073 1.00 92.12 92 GLU A C 1
ATOM 698 O O . GLU A 1 92 ? -9.717 6.688 14.170 1.00 92.12 92 GLU A O 1
ATOM 703 N N . LEU A 1 93 ? -10.282 8.477 12.928 1.00 93.75 93 LEU A N 1
ATOM 704 C CA . LEU A 1 93 ? -10.450 9.422 14.030 1.00 93.75 93 LEU A CA 1
ATOM 705 C C . LEU A 1 93 ? -11.886 9.978 14.029 1.00 93.75 93 LEU A C 1
ATOM 707 O O . LEU A 1 93 ? -12.553 9.957 12.995 1.00 93.75 93 LEU A O 1
ATOM 711 N N . PRO A 1 94 ? -12.379 10.513 15.161 1.00 94.31 94 PRO A N 1
ATOM 712 C CA . PRO A 1 94 ? -13.678 11.182 15.200 1.00 94.31 94 PRO A CA 1
ATOM 713 C C . PRO A 1 94 ? -13.772 12.344 14.199 1.00 94.31 94 PRO A C 1
ATOM 715 O O . PRO A 1 94 ? -12.765 12.989 13.912 1.00 94.31 94 PRO A O 1
ATOM 718 N N . HIS A 1 95 ? -14.994 12.666 13.761 1.00 93.00 95 HIS A N 1
ATOM 719 C CA . HIS A 1 95 ? -15.307 13.743 12.803 1.00 93.00 95 HIS A CA 1
ATOM 720 C C . HIS A 1 95 ? -14.723 13.528 11.397 1.00 93.00 95 HIS A C 1
ATOM 722 O O . HIS A 1 95 ? -14.245 14.474 10.776 1.00 93.00 95 HIS A O 1
ATOM 728 N N . ASP A 1 96 ? -14.739 12.283 10.912 1.00 90.56 96 ASP A N 1
ATOM 729 C CA . ASP A 1 96 ? -14.300 11.905 9.559 1.00 90.56 96 ASP A CA 1
ATOM 730 C C . ASP A 1 96 ? -12.825 12.227 9.255 1.00 90.56 96 ASP A C 1
ATOM 732 O O . ASP A 1 96 ? -12.393 12.268 8.100 1.00 90.56 96 ASP A O 1
ATOM 736 N N . TYR A 1 97 ? -12.019 12.427 10.300 1.00 94.00 97 TYR A N 1
ATOM 737 C CA . TYR A 1 97 ? -10.576 12.561 10.171 1.00 94.00 97 TYR A CA 1
ATOM 738 C C . TYR A 1 97 ? -9.904 11.189 10.129 1.00 94.00 97 TYR A C 1
ATOM 740 O O . TYR A 1 97 ? -10.432 10.165 10.561 1.00 94.00 97 TYR A O 1
ATOM 748 N N . SER A 1 98 ? -8.678 11.161 9.622 1.00 94.38 98 SER A N 1
ATOM 749 C CA . SER A 1 98 ? -7.831 9.975 9.680 1.00 94.38 98 SER A CA 1
ATOM 750 C C . SER A 1 98 ? -6.403 10.372 10.004 1.00 94.38 98 SER A C 1
ATOM 752 O O . SER A 1 98 ? -5.878 11.338 9.447 1.00 94.38 98 SER A O 1
ATOM 754 N N . ASN A 1 99 ? -5.766 9.607 10.886 1.00 94.69 99 ASN A N 1
ATOM 755 C CA . ASN A 1 99 ? -4.325 9.671 11.072 1.00 94.69 99 ASN A CA 1
ATOM 756 C C . ASN A 1 99 ? -3.668 8.662 10.127 1.00 94.69 99 ASN A C 1
ATOM 758 O O . ASN A 1 99 ? -3.937 7.463 10.217 1.00 94.69 99 ASN A O 1
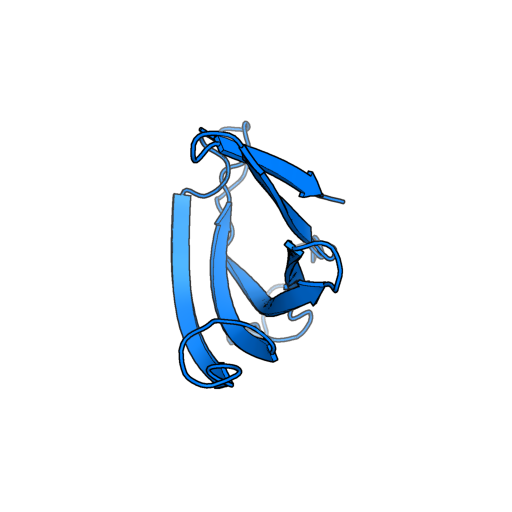ATOM 762 N N . VAL A 1 100 ? -2.820 9.147 9.220 1.00 94.75 100 VAL A N 1
ATOM 763 C CA . VAL A 1 100 ? -2.115 8.314 8.242 1.00 94.75 100 VAL A CA 1
ATOM 764 C C . VAL A 1 100 ? -0.623 8.345 8.536 1.00 94.75 100 VAL A C 1
ATOM 766 O O . VAL A 1 100 ? 0.022 9.381 8.389 1.00 94.75 100 VAL A O 1
ATOM 769 N N . THR A 1 101 ? -0.068 7.196 8.913 1.00 94.19 101 THR A N 1
ATOM 770 C CA . THR A 1 101 ? 1.371 7.022 9.145 1.00 94.19 101 THR A CA 1
ATOM 771 C C . THR A 1 101 ? 1.973 6.230 7.993 1.00 94.19 101 THR A C 1
ATOM 773 O O . THR A 1 101 ? 1.654 5.055 7.833 1.00 94.19 101 THR A O 1
ATOM 776 N N . TRP A 1 102 ? 2.826 6.863 7.184 1.00 90.94 102 TRP A N 1
ATOM 777 C CA . TRP A 1 102 ? 3.573 6.193 6.113 1.00 90.94 102 TRP A CA 1
ATOM 778 C C . TRP A 1 102 ? 4.896 5.650 6.642 1.00 90.94 102 TRP A C 1
ATOM 780 O O . TRP A 1 102 ? 5.577 6.319 7.420 1.00 90.94 102 TRP A O 1
ATOM 790 N N . ILE A 1 103 ? 5.262 4.455 6.195 1.00 90.25 103 ILE A N 1
ATOM 791 C CA . ILE A 1 103 ? 6.513 3.789 6.538 1.00 90.25 103 ILE A CA 1
ATOM 792 C C . ILE A 1 103 ? 7.233 3.463 5.230 1.00 90.25 103 ILE A C 1
ATOM 794 O O . ILE A 1 103 ? 6.726 2.723 4.386 1.00 90.25 103 ILE A O 1
ATOM 798 N N . GLU A 1 104 ? 8.429 4.023 5.085 1.00 86.12 104 GLU A N 1
ATOM 799 C CA . GLU A 1 104 ? 9.376 3.753 4.003 1.00 86.12 104 GLU A CA 1
ATOM 800 C C . GLU A 1 104 ? 10.716 3.364 4.639 1.00 86.12 104 GLU A C 1
ATOM 802 O O . GLU A 1 104 ? 11.079 3.912 5.683 1.00 86.12 104 GLU A O 1
ATOM 807 N N . HIS A 1 105 ? 11.422 2.410 4.038 1.00 74.88 105 HIS A N 1
ATOM 808 C CA . HIS A 1 105 ? 12.637 1.794 4.583 1.00 74.88 105 HIS A CA 1
ATOM 809 C C . HIS A 1 105 ? 13.907 2.143 3.808 1.00 74.88 105 HIS A C 1
ATOM 811 O O . HIS A 1 105 ? 13.815 2.379 2.584 1.00 74.88 105 HIS A O 1
#

InterPro domains:
  IPR002913 START domain [PF01852] (6-105)
  IPR002913 START domain [PS50848] (1-105)
  IPR042160 Class IV homeodomain-leucine zipper [PTHR45654] (1-105)

Sequence (105 aa):
MFCGIVSRAATLNVLSTGVAGNYDGALQVMSAEFQVASPSIPTLEHYFVRYCKLLPNRIWVVADVPLDNFSPSSNSSISRTKRRASGCLIQELPHDYSNVTWIEH

Secondary structure (DSSP, 8-state):
--TTSEEEEEEEEEEEE-STTS-TTEEEEEEEEE--S-TTSPPEEEEEEEEEEE-TTSEEEEEEEE-TT--S-TT--S----PPPEEEEEEE-STT-EEEEEE--

pLDDT: mean 81.67, std 17.69, range [39.03, 98.0]

Nearest PDB structures (foldseek):
  2r55-assembly2_B  TM=6.962E-01  e=1.780E-01  Homo sapiens
  3fo5-assembly1_A  TM=6.880E-01  e=1.561E+00  Homo sapiens
  6vvq-assembly2_B  TM=6.898E-01  e=2.410E+00  Homo sapiens
  3fo5-assembly1_B  TM=6.778E-01  e=5.152E+00  Homo sapiens
  6vvq-assembly1_A  TM=6.376E-01  e=4.378E+00  Homo sapiens

Radius of gyration: 15.6 Å; Cα contacts (8 Å, |Δi|>4): 198; chains: 1; bounding box: 41×27×36 Å

Organism: NCBI:txid97028

Mean predicted aligned error: 7.92 Å

Solvent-accessible surface area (backbone atoms only — not comparable to full-atom values): 6285 Å² total; per-residue (Å²): 128,92,75,71,42,68,76,47,72,46,80,76,43,77,81,34,73,36,45,93,96,49,50,43,61,15,29,31,38,32,41,38,26,44,49,64,103,42,98,88,59,81,72,51,80,44,45,27,40,39,38,29,38,67,43,99,84,58,30,36,39,39,41,34,40,54,45,95,76,75,58,99,69,88,81,69,95,66,77,82,78,72,64,53,58,29,38,36,40,40,32,73,41,84,90,86,40,67,54,72,49,77,46,79,110